Protein AF-A0A5C7QA66-F1 (afdb_monomer_lite)

Sequence (85 aa):
MEPVNSVDPESETLTLDPNELTLGEGEEFEELTGVTVASIKPGAALPVKALTVLVYLIRRRTDPSYSLEDARKVRFAELPQGPKA

Foldseek 3Di:
DDDPPPPPPPLPQQAQDLVPDDPVLQVVLCVQPVDHSVPDDVPDDDDPSSQLSSQQSSVCVVPVPRDSVNSVVDDPVSHRDDDDD

pLDDT: mean 78.38, std 16.77, range [38.44, 94.94]

Structure (mmCIF, N/CA/C/O backbone):
data_AF-A0A5C7QA66-F1
#
_entry.id   AF-A0A5C7QA66-F1
#
loop_
_atom_site.group_PDB
_atom_site.id
_atom_site.type_symbol
_atom_site.label_atom_id
_atom_site.label_alt_id
_atom_site.label_comp_id
_atom_site.label_asym_id
_atom_site.label_entity_id
_atom_site.label_seq_id
_atom_site.pdbx_PDB_ins_code
_atom_site.Cartn_x
_atom_site.Cartn_y
_atom_site.Cartn_z
_atom_site.occupancy
_atom_site.B_iso_or_equiv
_atom_site.auth_seq_id
_atom_site.auth_comp_id
_atom_site.auth_asym_id
_atom_site.auth_atom_id
_atom_site.pdbx_PDB_model_num
ATOM 1 N N . MET A 1 1 ? 8.160 -46.852 -4.686 1.00 51.94 1 MET A N 1
ATOM 2 C CA . MET A 1 1 ? 7.539 -45.820 -3.833 1.00 51.94 1 MET A CA 1
ATOM 3 C C . MET A 1 1 ? 8.288 -44.541 -4.125 1.00 51.94 1 MET A C 1
ATOM 5 O O . MET A 1 1 ? 9.411 -44.385 -3.669 1.00 51.94 1 MET A O 1
ATOM 9 N N . GLU A 1 2 ? 7.743 -43.731 -5.022 1.00 51.12 2 GLU A N 1
ATOM 10 C CA . GLU A 1 2 ? 8.331 -42.444 -5.391 1.00 51.12 2 GLU A CA 1
ATOM 11 C C . GLU A 1 2 ? 7.878 -41.397 -4.364 1.00 51.12 2 GLU A C 1
ATOM 13 O O . GLU A 1 2 ? 6.733 -41.473 -3.904 1.00 51.12 2 GLU A O 1
ATOM 18 N N . PRO A 1 3 ? 8.744 -40.463 -3.940 1.00 59.50 3 PRO A N 1
ATOM 19 C CA . PRO A 1 3 ? 8.331 -39.406 -3.037 1.00 59.50 3 PRO A CA 1
ATOM 20 C C . PRO A 1 3 ? 7.379 -38.470 -3.785 1.00 59.50 3 PRO A C 1
ATOM 22 O O . PRO A 1 3 ? 7.741 -37.862 -4.791 1.00 59.50 3 PRO A O 1
ATOM 25 N N . VAL A 1 4 ? 6.150 -38.371 -3.284 1.00 58.06 4 VAL A N 1
ATOM 26 C CA . VAL A 1 4 ? 5.198 -37.338 -3.682 1.00 58.06 4 VAL A CA 1
ATOM 27 C C . VAL A 1 4 ? 5.811 -35.983 -3.333 1.00 58.06 4 VAL A C 1
ATOM 29 O O . VAL A 1 4 ? 5.913 -35.603 -2.170 1.00 58.06 4 VAL A O 1
ATOM 32 N N . ASN A 1 5 ? 6.300 -35.281 -4.350 1.00 54.66 5 ASN A N 1
ATOM 33 C CA . ASN A 1 5 ? 6.681 -33.886 -4.227 1.00 54.66 5 ASN A CA 1
ATOM 34 C C . ASN A 1 5 ? 5.369 -33.099 -4.136 1.00 54.66 5 ASN A C 1
ATOM 36 O O . ASN A 1 5 ? 4.750 -32.801 -5.157 1.00 54.66 5 ASN A O 1
ATOM 40 N N . SER A 1 6 ? 4.889 -32.880 -2.912 1.00 51.25 6 SER A N 1
ATOM 41 C CA . SER A 1 6 ? 3.739 -32.024 -2.638 1.00 51.25 6 SER A CA 1
ATOM 42 C C . SER A 1 6 ? 4.114 -30.605 -3.038 1.00 51.25 6 SER A C 1
ATOM 44 O O . SER A 1 6 ? 4.789 -29.896 -2.301 1.00 51.25 6 SER A O 1
ATOM 46 N N . VAL A 1 7 ? 3.739 -30.223 -4.252 1.00 55.12 7 VAL A N 1
ATOM 47 C CA . VAL A 1 7 ? 3.728 -28.826 -4.667 1.00 55.12 7 VAL A CA 1
ATOM 48 C C . VAL A 1 7 ? 2.532 -28.216 -3.946 1.00 55.12 7 VAL A C 1
ATOM 50 O O . VAL A 1 7 ? 1.398 -28.565 -4.269 1.00 55.12 7 VAL A O 1
ATOM 53 N N . ASP A 1 8 ? 2.773 -27.403 -2.920 1.00 51.16 8 ASP A N 1
ATOM 54 C CA . ASP A 1 8 ? 1.725 -26.639 -2.242 1.00 51.16 8 ASP A CA 1
ATOM 55 C C . ASP A 1 8 ? 0.948 -25.810 -3.290 1.00 51.16 8 ASP A C 1
ATOM 57 O O . ASP A 1 8 ? 1.543 -24.941 -3.934 1.00 51.16 8 ASP A O 1
ATOM 61 N N . PRO A 1 9 ? -0.356 -26.062 -3.522 1.00 47.62 9 PRO A N 1
ATOM 62 C CA . PRO A 1 9 ? -1.095 -25.421 -4.612 1.00 47.62 9 PRO A CA 1
ATOM 63 C C . PRO A 1 9 ? -1.556 -23.985 -4.310 1.00 47.62 9 PRO A C 1
ATOM 65 O O . PRO A 1 9 ? -2.244 -23.393 -5.134 1.00 47.62 9 PRO A O 1
ATOM 68 N N . GLU A 1 10 ? -1.178 -23.402 -3.170 1.00 48.16 10 GLU A N 1
ATOM 69 C CA . GLU A 1 10 ? -1.698 -22.101 -2.713 1.00 48.16 10 GLU A CA 1
ATOM 70 C C . GLU A 1 10 ? -0.597 -21.104 -2.337 1.00 48.16 10 GLU A C 1
ATOM 72 O O . GLU A 1 10 ? -0.814 -20.176 -1.560 1.00 48.16 10 GLU A O 1
ATOM 77 N N . SER A 1 11 ? 0.601 -21.247 -2.909 1.00 45.41 11 SER A N 1
ATOM 78 C CA . SER A 1 11 ? 1.546 -20.131 -2.923 1.00 45.41 11 SER A CA 1
ATOM 79 C C . SER A 1 11 ? 1.045 -19.118 -3.956 1.00 45.41 11 SER A C 1
ATOM 81 O O . SER A 1 11 ? 1.587 -19.029 -5.055 1.00 45.41 11 SER A O 1
ATOM 83 N N . GLU A 1 12 ? -0.044 -18.407 -3.635 1.00 49.28 12 GLU A N 1
ATOM 84 C CA . GLU A 1 12 ? -0.523 -17.265 -4.411 1.00 49.28 12 GLU A CA 1
ATOM 85 C C . GLU A 1 12 ? 0.659 -16.318 -4.587 1.00 49.28 12 GLU A C 1
ATOM 87 O O . GLU A 1 12 ? 1.082 -15.617 -3.662 1.00 49.28 12 GLU A O 1
ATOM 92 N N . THR A 1 13 ? 1.238 -16.331 -5.783 1.00 51.69 13 THR A N 1
ATOM 93 C CA . THR A 1 13 ? 2.202 -15.332 -6.206 1.00 51.69 13 THR A CA 1
ATOM 94 C C . THR A 1 13 ? 1.427 -14.033 -6.329 1.00 51.69 13 THR A C 1
ATOM 96 O O . THR A 1 13 ? 0.890 -13.715 -7.391 1.00 51.69 13 THR A O 1
ATOM 99 N N . LEU A 1 14 ? 1.323 -13.308 -5.212 1.00 59.88 14 LEU A N 1
ATOM 100 C CA . LEU A 1 14 ? 0.903 -11.913 -5.189 1.00 59.88 14 LEU A CA 1
ATOM 101 C C . LEU A 1 14 ? 1.695 -11.241 -6.301 1.00 59.88 14 LEU A C 1
ATOM 103 O O . LEU A 1 14 ? 2.898 -11.385 -6.276 1.00 59.88 14 LEU A O 1
ATOM 107 N N . THR A 1 15 ? 1.098 -10.606 -7.302 1.00 63.75 15 THR A N 1
ATOM 108 C CA . THR A 1 15 ? 1.873 -9.866 -8.310 1.00 63.75 15 THR A CA 1
ATOM 109 C C . THR A 1 15 ? 1.780 -8.398 -7.937 1.00 63.75 15 THR A C 1
ATOM 111 O O . THR A 1 15 ? 0.688 -7.861 -7.796 1.00 63.75 15 THR A O 1
ATOM 114 N N . LEU A 1 16 ? 2.923 -7.767 -7.662 1.00 69.88 16 LEU A N 1
ATOM 115 C CA . LEU A 1 16 ? 2.975 -6.359 -7.280 1.00 69.88 16 LEU A CA 1
ATOM 116 C C . LEU A 1 16 ? 3.085 -5.515 -8.550 1.00 69.88 16 LEU A C 1
ATOM 118 O O . LEU A 1 16 ? 4.191 -5.141 -8.941 1.00 69.88 16 LEU A O 1
ATOM 122 N N . ASP A 1 17 ? 1.952 -5.233 -9.192 1.00 73.88 17 ASP A 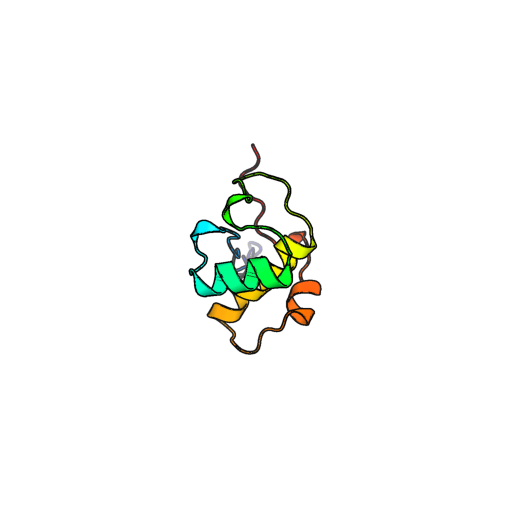N 1
ATOM 123 C CA . ASP A 1 17 ? 1.899 -4.320 -10.332 1.00 73.88 17 ASP A CA 1
ATOM 124 C C . ASP A 1 17 ? 1.142 -3.023 -9.976 1.00 73.88 17 ASP A C 1
ATOM 126 O O . ASP A 1 17 ? -0.040 -3.055 -9.631 1.00 73.88 17 ASP A O 1
ATOM 130 N N . PRO A 1 18 ? 1.803 -1.853 -10.034 1.00 73.56 18 PRO A N 1
ATOM 131 C CA . PRO A 1 18 ? 1.176 -0.576 -9.705 1.00 73.56 18 PRO A CA 1
ATOM 132 C C . PRO A 1 18 ? 0.145 -0.119 -10.751 1.00 73.56 18 PRO A C 1
ATOM 134 O O . PRO A 1 18 ? -0.677 0.737 -10.434 1.00 73.56 18 PRO A O 1
ATOM 137 N N . ASN A 1 19 ? 0.155 -0.659 -11.977 1.00 80.12 19 ASN A N 1
ATOM 138 C CA . ASN A 1 19 ? -0.846 -0.330 -13.000 1.00 80.12 19 ASN A CA 1
ATOM 139 C C . ASN A 1 19 ? -2.170 -1.062 -12.759 1.00 80.12 19 ASN A C 1
ATOM 141 O O . ASN A 1 19 ? -3.189 -0.685 -13.332 1.00 80.12 19 ASN A O 1
ATOM 145 N N . GLU A 1 20 ? -2.170 -2.088 -11.907 1.00 83.88 20 GLU A N 1
ATOM 146 C CA . GLU A 1 20 ? -3.389 -2.766 -11.475 1.00 83.88 20 GLU A CA 1
ATOM 147 C C . GLU A 1 20 ?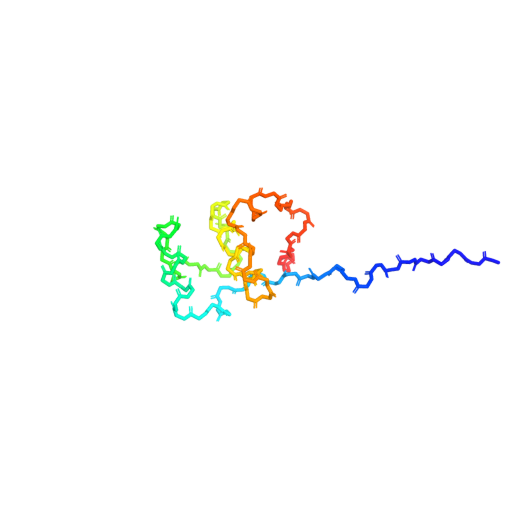 -4.126 -2.005 -10.368 1.00 83.88 20 GLU A C 1
ATOM 149 O O . GLU A 1 20 ? -5.209 -2.430 -9.965 1.00 83.88 20 GLU A O 1
ATOM 154 N N . LEU A 1 21 ? -3.571 -0.904 -9.850 1.00 86.56 21 LEU A N 1
ATOM 155 C CA . LEU A 1 21 ? -4.234 -0.044 -8.869 1.00 86.56 21 LEU A CA 1
ATOM 156 C C . LEU A 1 21 ? -5.389 0.730 -9.513 1.00 86.56 21 LEU A C 1
ATOM 158 O O . LEU A 1 21 ? -5.240 1.364 -10.558 1.00 86.56 21 LEU A O 1
ATOM 162 N N . THR A 1 22 ? -6.549 0.720 -8.860 1.00 91.62 22 THR A N 1
ATOM 163 C CA . THR A 1 22 ? -7.618 1.674 -9.170 1.00 91.62 22 THR A CA 1
ATOM 164 C C . THR A 1 22 ? -7.194 3.088 -8.772 1.00 91.62 22 THR A C 1
ATOM 166 O O . THR A 1 22 ? -6.298 3.269 -7.950 1.00 91.62 22 THR A O 1
ATOM 169 N N . LEU A 1 23 ? -7.860 4.115 -9.312 1.00 91.88 23 LEU A N 1
ATOM 170 C CA . LEU A 1 23 ? -7.545 5.509 -8.970 1.00 91.88 23 LEU A CA 1
ATOM 171 C C . LEU A 1 23 ? -7.633 5.775 -7.459 1.00 91.88 23 LEU A C 1
ATOM 173 O O . LEU A 1 23 ? -6.726 6.390 -6.913 1.00 91.88 23 LEU A O 1
ATOM 177 N N . GLY A 1 24 ? -8.651 5.232 -6.781 1.00 93.94 24 GLY A N 1
ATOM 178 C CA . GLY A 1 24 ? -8.798 5.389 -5.330 1.00 93.94 24 GLY A CA 1
ATOM 179 C C . GLY A 1 24 ? -7.696 4.687 -4.529 1.00 93.94 24 GLY A C 1
ATOM 180 O O . GLY A 1 24 ? -7.229 5.217 -3.527 1.00 93.94 24 GLY A O 1
ATOM 181 N N . GLU A 1 25 ? -7.221 3.525 -4.987 1.00 92.69 25 GLU A N 1
ATOM 182 C CA . GLU A 1 25 ? -6.056 2.864 -4.380 1.00 92.69 25 GLU A CA 1
ATOM 183 C C . GLU A 1 25 ? -4.758 3.620 -4.669 1.00 92.69 25 GLU A C 1
ATOM 185 O O . GLU A 1 25 ? -3.856 3.632 -3.836 1.00 92.69 25 GLU A O 1
ATOM 190 N N . GLY A 1 26 ? -4.667 4.266 -5.832 1.00 92.25 26 GLY A N 1
ATOM 191 C CA .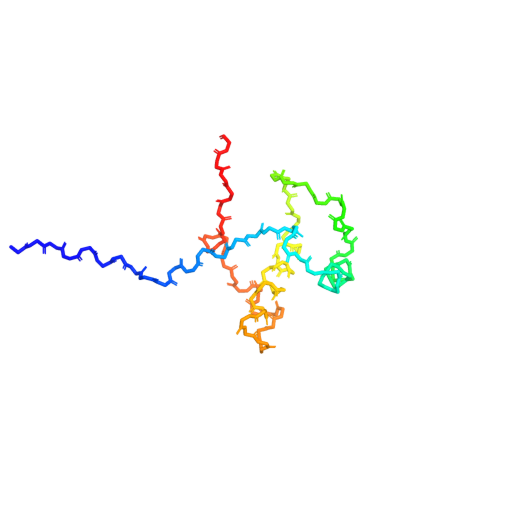 GLY A 1 26 ? -3.581 5.176 -6.160 1.00 92.25 26 GLY A CA 1
ATOM 192 C C . GLY A 1 26 ? -3.540 6.360 -5.197 1.00 92.25 26 GLY A C 1
ATOM 193 O O . GLY A 1 26 ? -2.505 6.605 -4.593 1.00 92.25 26 GLY A O 1
ATOM 194 N N . GLU A 1 27 ? -4.667 7.037 -4.980 1.00 94.62 27 GLU A N 1
ATOM 195 C CA . GLU A 1 27 ? -4.777 8.135 -4.009 1.00 94.62 27 GLU A CA 1
ATOM 196 C C . GLU A 1 27 ? -4.415 7.681 -2.583 1.00 94.62 27 GLU A C 1
ATOM 198 O O . GLU A 1 27 ? -3.602 8.327 -1.919 1.00 94.62 27 GLU A O 1
ATOM 203 N N . GLU A 1 28 ? -4.936 6.532 -2.133 1.00 94.00 28 GLU A N 1
ATOM 204 C CA . GLU A 1 28 ? -4.608 5.955 -0.818 1.00 94.00 28 GLU A CA 1
ATOM 205 C C . GLU A 1 28 ? -3.112 5.602 -0.716 1.00 94.00 28 GLU A C 1
ATOM 207 O O . GLU A 1 28 ? -2.469 5.845 0.310 1.00 94.00 28 GLU A O 1
ATOM 212 N N . PHE A 1 29 ? -2.511 5.089 -1.793 1.00 92.56 29 PHE A N 1
ATOM 213 C CA . PHE A 1 29 ? -1.074 4.842 -1.856 1.00 92.56 29 PHE A CA 1
ATOM 214 C C .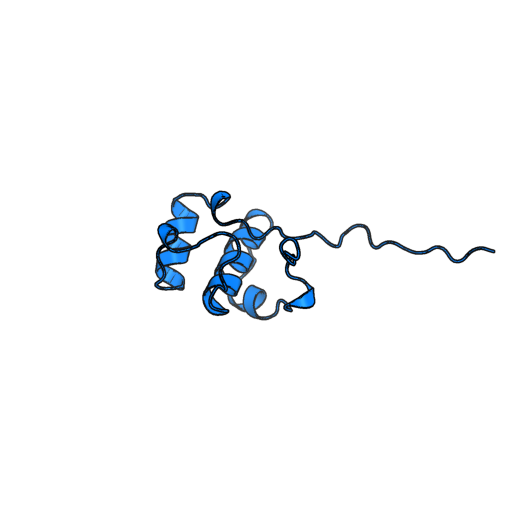 PHE A 1 29 ? -0.267 6.134 -1.685 1.00 92.56 29 PHE A C 1
ATOM 216 O O . PHE A 1 29 ? 0.688 6.157 -0.899 1.00 92.56 29 PHE A O 1
ATOM 223 N N . GLU A 1 30 ? -0.625 7.205 -2.396 1.00 94.25 30 GLU A N 1
ATOM 224 C CA . GLU A 1 30 ? 0.080 8.488 -2.308 1.00 94.25 30 GLU A CA 1
ATOM 225 C C . GLU A 1 30 ? -0.041 9.091 -0.908 1.00 94.25 30 GLU A C 1
ATOM 227 O O . GLU A 1 30 ? 0.962 9.541 -0.352 1.00 94.25 30 GLU A O 1
ATOM 232 N N . GLU A 1 31 ? -1.225 9.024 -0.295 1.00 94.94 31 GLU A N 1
ATOM 233 C CA . GLU A 1 31 ? -1.462 9.515 1.064 1.00 94.94 31 GLU A CA 1
ATOM 234 C C . GLU A 1 31 ? -0.620 8.752 2.099 1.00 94.94 31 GLU A C 1
ATOM 236 O O . GLU A 1 31 ? 0.066 9.348 2.937 1.00 94.94 31 GLU A O 1
ATOM 241 N N . LEU A 1 32 ? -0.610 7.418 2.023 1.00 93.69 32 LEU A N 1
ATOM 242 C CA . LEU A 1 32 ? 0.094 6.583 2.994 1.00 93.69 32 LEU A CA 1
ATOM 243 C C . LEU A 1 32 ? 1.611 6.639 2.822 1.00 93.69 32 LEU A C 1
ATOM 245 O O . LEU A 1 32 ? 2.356 6.559 3.807 1.00 93.69 32 LEU A O 1
ATOM 249 N N . THR A 1 33 ? 2.103 6.748 1.588 1.00 92.19 33 THR A N 1
ATOM 250 C CA . THR A 1 33 ? 3.540 6.672 1.293 1.00 92.19 33 THR A CA 1
ATOM 251 C C . THR A 1 33 ? 4.208 8.037 1.188 1.00 92.19 33 THR A C 1
ATOM 253 O O . THR A 1 33 ? 5.367 8.149 1.597 1.00 92.19 33 THR A O 1
ATOM 256 N N . GLY A 1 34 ? 3.489 9.057 0.715 1.00 91.75 34 GLY A N 1
ATOM 257 C CA . GLY A 1 34 ? 4.022 10.356 0.301 1.00 91.75 34 GLY A CA 1
ATOM 258 C C . GLY A 1 34 ? 4.688 10.338 -1.082 1.00 91.75 34 GLY A C 1
ATOM 259 O O . GLY A 1 34 ? 5.385 11.289 -1.430 1.00 91.75 34 GLY A O 1
ATOM 260 N N . VAL A 1 35 ? 4.541 9.251 -1.847 1.00 89.06 35 VAL A N 1
ATOM 261 C CA . VAL A 1 35 ? 5.153 9.064 -3.169 1.00 89.06 35 VAL A CA 1
ATOM 262 C C . VAL A 1 35 ? 4.060 9.032 -4.224 1.00 89.06 35 VAL A C 1
ATOM 264 O O . VAL A 1 35 ? 3.134 8.241 -4.112 1.00 89.06 35 VAL A O 1
ATOM 267 N N . THR A 1 36 ? 4.205 9.832 -5.279 1.00 89.38 36 THR A N 1
ATOM 268 C CA . THR A 1 36 ? 3.274 9.824 -6.413 1.00 89.38 36 THR A CA 1
ATOM 269 C C . THR A 1 36 ? 3.335 8.492 -7.161 1.00 89.38 36 THR A C 1
ATOM 271 O O . THR A 1 36 ? 4.430 8.039 -7.509 1.00 89.38 36 THR A O 1
ATOM 274 N N . VAL A 1 37 ? 2.185 7.905 -7.504 1.00 83.75 37 VAL A N 1
ATOM 275 C CA . VAL A 1 37 ? 2.104 6.647 -8.275 1.00 83.75 37 VAL A CA 1
ATOM 276 C C . VAL A 1 37 ? 2.823 6.787 -9.618 1.00 83.75 37 VAL A C 1
ATOM 278 O O . VAL A 1 37 ? 3.555 5.892 -10.032 1.00 83.75 37 VAL A O 1
ATOM 281 N N . ALA A 1 38 ? 2.738 7.961 -10.249 1.00 84.12 38 ALA A N 1
ATOM 282 C CA . ALA A 1 38 ? 3.447 8.281 -11.491 1.00 84.12 38 ALA A CA 1
ATOM 283 C C . ALA A 1 38 ? 4.988 8.228 -11.383 1.00 84.12 38 ALA A C 1
ATOM 285 O O . ALA A 1 38 ? 5.679 8.172 -12.400 1.00 84.12 38 ALA A O 1
ATOM 286 N N . SER A 1 39 ? 5.546 8.263 -10.168 1.00 82.88 39 SER A N 1
ATOM 287 C CA . SER A 1 39 ? 6.994 8.138 -9.939 1.00 82.88 39 SER A CA 1
ATOM 288 C C . SER A 1 39 ? 7.457 6.684 -9.834 1.00 82.88 39 SER A C 1
ATOM 290 O O . SER A 1 39 ? 8.664 6.425 -9.853 1.00 82.88 39 SER A O 1
ATOM 292 N N . ILE A 1 40 ? 6.527 5.730 -9.736 1.00 78.19 40 ILE A N 1
ATOM 293 C CA . ILE A 1 40 ? 6.840 4.305 -9.699 1.00 78.19 40 ILE A CA 1
ATOM 294 C C . ILE A 1 40 ? 7.183 3.847 -11.111 1.00 78.19 40 ILE A C 1
ATOM 296 O O . ILE A 1 40 ? 6.364 3.899 -12.025 1.00 78.19 40 ILE A O 1
ATOM 300 N N . LYS A 1 41 ? 8.415 3.373 -11.289 1.00 76.31 41 LYS A N 1
ATOM 301 C CA . LYS A 1 41 ? 8.857 2.762 -12.542 1.00 76.31 41 LYS A CA 1
ATOM 302 C C . LYS A 1 41 ? 8.933 1.244 -12.377 1.00 76.31 41 LYS A C 1
ATOM 304 O O . LYS A 1 41 ? 9.444 0.789 -11.350 1.00 76.31 41 LYS A O 1
ATOM 309 N N . PRO A 1 42 ? 8.506 0.461 -13.382 1.00 69.31 42 PRO A N 1
ATOM 310 C CA . PRO A 1 42 ? 8.737 -0.979 -13.396 1.00 69.31 42 PRO A CA 1
ATOM 311 C C . PRO A 1 42 ? 10.227 -1.283 -13.195 1.00 69.31 42 PRO A C 1
ATOM 313 O O . PRO A 1 42 ? 11.080 -0.678 -13.845 1.00 69.31 42 PRO A O 1
ATOM 316 N N . GLY A 1 43 ? 10.548 -2.184 -12.264 1.00 66.75 43 GLY A N 1
ATOM 317 C CA . GLY A 1 43 ? 11.930 -2.569 -11.952 1.00 66.75 43 GLY A CA 1
ATOM 318 C C . GLY A 1 43 ? 12.734 -1.558 -11.122 1.00 66.75 43 GLY A C 1
ATOM 319 O O . GLY A 1 43 ? 13.897 -1.820 -10.819 1.00 66.75 43 GLY A O 1
ATOM 320 N N . ALA A 1 44 ? 12.153 -0.423 -10.719 1.00 71.06 44 ALA A N 1
ATOM 321 C CA . ALA A 1 44 ? 12.802 0.474 -9.769 1.00 71.06 44 ALA A CA 1
ATOM 322 C C . ALA A 1 44 ? 12.724 -0.081 -8.340 1.00 71.06 44 ALA A C 1
ATOM 324 O O . ALA A 1 44 ? 11.723 -0.670 -7.932 1.00 71.06 44 ALA A O 1
ATOM 325 N N . ALA A 1 45 ? 13.777 0.156 -7.556 1.00 74.50 45 ALA A N 1
ATOM 326 C CA . ALA A 1 45 ? 13.766 -0.150 -6.133 1.00 74.50 45 ALA A CA 1
ATOM 327 C C . ALA A 1 45 ? 12.761 0.768 -5.422 1.00 74.50 45 ALA A C 1
ATOM 329 O O . ALA A 1 45 ? 12.979 1.975 -5.304 1.00 74.50 45 ALA A O 1
ATOM 330 N N . LEU A 1 46 ? 11.654 0.192 -4.959 1.00 81.31 46 LEU A N 1
ATOM 331 C CA . LEU A 1 46 ? 10.665 0.906 -4.163 1.00 81.31 46 LEU A CA 1
ATOM 332 C C . LEU A 1 46 ? 11.094 0.964 -2.692 1.00 81.31 46 LEU A C 1
ATOM 334 O O . LEU A 1 46 ? 11.660 -0.004 -2.175 1.00 81.31 46 LEU A O 1
ATOM 338 N N . PRO A 1 47 ? 10.796 2.066 -1.978 1.00 87.19 47 PRO A N 1
ATOM 339 C CA . PRO A 1 47 ? 10.942 2.100 -0.531 1.00 87.19 47 PRO A CA 1
ATOM 340 C C . PRO A 1 47 ? 10.147 0.961 0.115 1.00 87.19 47 PRO A C 1
ATOM 342 O O . PRO A 1 47 ? 9.026 0.673 -0.301 1.00 87.19 47 PRO A O 1
ATOM 345 N N . VAL A 1 48 ? 1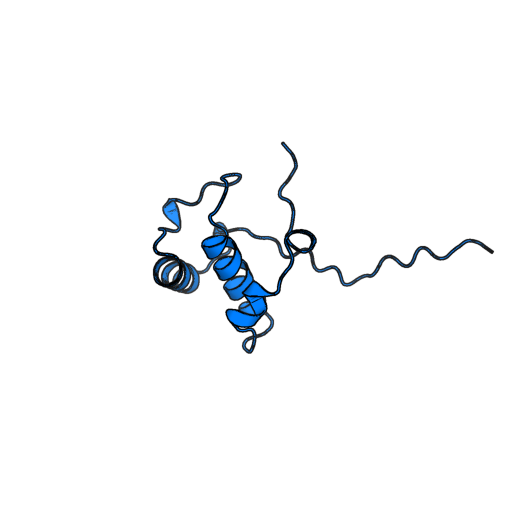0.668 0.367 1.192 1.00 88.94 48 VAL A N 1
ATOM 346 C CA . VAL A 1 48 ? 9.973 -0.716 1.920 1.00 88.94 48 VAL A CA 1
ATOM 347 C C . VAL A 1 48 ? 8.561 -0.294 2.337 1.00 88.94 48 VAL A C 1
ATOM 349 O O . VAL A 1 48 ? 7.625 -1.073 2.217 1.00 88.94 48 VAL A O 1
ATOM 352 N N . LYS A 1 49 ? 8.383 0.975 2.724 1.00 91.00 49 LYS A N 1
ATOM 353 C CA . LYS A 1 49 ? 7.071 1.555 3.038 1.00 91.00 49 LYS A CA 1
ATOM 354 C C . LYS A 1 49 ? 6.089 1.469 1.860 1.00 91.00 49 LYS A C 1
ATOM 356 O O . LYS A 1 49 ? 4.931 1.135 2.075 1.00 91.00 49 LYS A O 1
ATOM 361 N N . ALA A 1 50 ? 6.547 1.740 0.638 1.00 89.62 50 ALA A N 1
ATOM 362 C CA . ALA A 1 50 ? 5.723 1.629 -0.563 1.00 89.62 50 ALA A CA 1
ATOM 363 C C . ALA A 1 50 ? 5.344 0.171 -0.843 1.00 89.62 50 ALA A C 1
ATOM 365 O O . ALA A 1 50 ? 4.179 -0.112 -1.094 1.00 89.62 50 ALA A O 1
ATOM 366 N N . LEU A 1 51 ? 6.292 -0.761 -0.705 1.00 88.25 51 LEU A N 1
ATOM 367 C CA . LEU A 1 51 ? 6.006 -2.194 -0.829 1.00 88.25 51 LEU A CA 1
ATOM 368 C C . LEU A 1 51 ? 4.966 -2.660 0.199 1.00 88.25 51 LEU A C 1
ATOM 370 O O . LEU A 1 51 ? 4.032 -3.363 -0.162 1.00 88.25 51 LEU A O 1
ATOM 374 N N . THR A 1 52 ? 5.077 -2.228 1.459 1.00 92.25 52 THR A N 1
ATOM 375 C CA . THR A 1 52 ? 4.088 -2.547 2.501 1.00 92.25 52 THR A CA 1
ATOM 376 C C . THR A 1 52 ? 2.690 -2.058 2.127 1.00 92.25 52 TH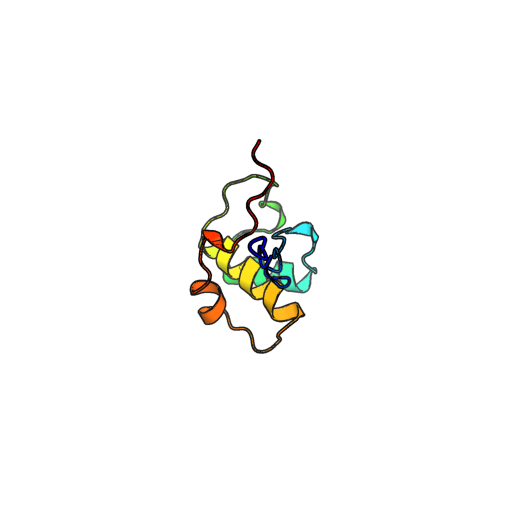R A C 1
ATOM 378 O O . THR A 1 52 ? 1.724 -2.798 2.293 1.00 92.25 52 THR A O 1
ATOM 381 N N . VAL A 1 53 ? 2.569 -0.830 1.615 1.00 93.12 53 VAL A N 1
ATOM 382 C CA . VAL A 1 53 ? 1.270 -0.275 1.211 1.00 93.12 53 VAL A CA 1
ATOM 383 C C . VAL A 1 53 ? 0.711 -1.008 -0.009 1.00 93.12 53 VAL A C 1
ATOM 385 O O . VAL A 1 53 ? -0.467 -1.340 -0.008 1.00 93.12 53 VAL A O 1
ATOM 388 N N . LEU A 1 54 ? 1.539 -1.351 -1.000 1.00 89.25 54 LEU A N 1
ATOM 389 C CA . LEU A 1 54 ? 1.098 -2.152 -2.151 1.00 89.25 54 LEU A CA 1
ATOM 390 C C . LEU A 1 54 ? 0.568 -3.524 -1.724 1.00 89.25 54 LEU A C 1
ATOM 392 O O . LEU A 1 54 ? -0.503 -3.932 -2.160 1.00 89.25 54 LEU A O 1
ATOM 396 N N . VAL A 1 55 ? 1.283 -4.217 -0.836 1.00 90.31 55 VAL A N 1
ATOM 397 C CA . VAL A 1 55 ? 0.843 -5.510 -0.292 1.00 90.31 55 VAL A CA 1
ATOM 398 C C . VAL A 1 55 ? -0.493 -5.372 0.430 1.00 90.31 55 VAL A C 1
ATOM 400 O O . VAL A 1 55 ? -1.387 -6.186 0.209 1.00 90.31 55 VAL A O 1
ATOM 403 N N . TYR A 1 56 ? -0.635 -4.339 1.264 1.00 93.12 56 TYR A N 1
ATOM 404 C CA . TYR A 1 56 ? -1.885 -4.028 1.952 1.00 93.12 56 TYR A CA 1
ATOM 405 C C . TYR A 1 56 ? -3.040 -3.820 0.966 1.00 93.12 56 TYR A C 1
ATOM 407 O O . TYR A 1 56 ? -4.052 -4.505 1.086 1.00 93.12 56 TYR A O 1
ATOM 415 N N . LEU A 1 57 ? -2.871 -2.943 -0.028 1.00 91.44 57 LEU A N 1
ATOM 416 C CA . LEU A 1 57 ? -3.906 -2.629 -1.017 1.00 91.44 57 LEU A CA 1
ATOM 417 C C . LEU A 1 57 ? -4.329 -3.874 -1.801 1.00 91.44 57 LEU A C 1
ATOM 419 O O . LEU A 1 57 ? -5.516 -4.170 -1.893 1.00 91.44 57 LEU A O 1
ATOM 423 N N . ILE A 1 58 ? -3.364 -4.656 -2.293 1.00 88.88 58 ILE A N 1
ATOM 424 C CA . ILE A 1 58 ? -3.655 -5.839 -3.110 1.00 88.88 58 ILE A CA 1
ATOM 425 C C . ILE A 1 58 ? -4.344 -6.927 -2.280 1.00 88.88 58 ILE A C 1
ATOM 427 O O . ILE A 1 58 ? -5.350 -7.477 -2.723 1.00 88.88 58 ILE A O 1
ATOM 431 N N . ARG A 1 59 ? -3.858 -7.225 -1.066 1.00 89.12 59 ARG A N 1
ATOM 432 C CA . ARG A 1 59 ? -4.484 -8.232 -0.187 1.00 89.12 59 ARG A CA 1
ATOM 433 C C . ARG A 1 59 ? -5.871 -7.802 0.281 1.00 89.12 59 ARG A C 1
ATOM 435 O O . ARG A 1 59 ? -6.758 -8.642 0.382 1.00 89.12 59 ARG A O 1
ATOM 442 N N . ARG A 1 60 ? -6.095 -6.502 0.490 1.00 91.81 60 ARG A N 1
ATOM 443 C CA . ARG A 1 60 ? -7.400 -5.972 0.900 1.00 91.81 60 ARG A CA 1
ATOM 444 C C . ARG A 1 60 ? -8.500 -6.186 -0.147 1.00 91.81 60 ARG A C 1
ATOM 446 O O . ARG A 1 60 ? -9.675 -6.225 0.211 1.00 91.81 60 ARG A O 1
ATOM 453 N N . ARG A 1 61 ? -8.141 -6.366 -1.427 1.00 88.69 61 ARG A N 1
ATOM 454 C CA . ARG A 1 61 ? -9.101 -6.683 -2.504 1.00 88.69 61 ARG A CA 1
ATOM 455 C C . ARG A 1 61 ? -9.803 -8.019 -2.286 1.00 88.69 61 ARG A C 1
ATOM 457 O O . ARG A 1 61 ? -10.980 -8.139 -2.617 1.00 88.69 61 ARG A O 1
ATOM 464 N N . THR A 1 62 ? -9.081 -9.010 -1.769 1.00 86.44 62 THR A N 1
ATOM 465 C CA . THR A 1 62 ? -9.602 -10.360 -1.517 1.00 86.44 62 THR A CA 1
ATOM 466 C C . THR A 1 62 ? -9.979 -10.567 -0.052 1.00 86.44 62 THR A C 1
ATOM 468 O O . THR A 1 62 ? -10.899 -11.334 0.224 1.00 86.44 62 THR A O 1
ATOM 471 N N . ASP A 1 63 ? -9.348 -9.836 0.871 1.00 88.38 63 ASP A N 1
ATOM 472 C CA . ASP A 1 63 ? -9.661 -9.838 2.300 1.00 88.38 63 ASP A CA 1
ATOM 473 C C . ASP A 1 63 ? -9.836 -8.406 2.848 1.00 88.38 63 ASP A C 1
ATOM 475 O O . ASP A 1 63 ? -8.869 -7.774 3.273 1.00 88.38 63 ASP A O 1
ATOM 479 N N . PRO A 1 64 ? -11.068 -7.863 2.898 1.00 89.81 64 PRO A N 1
ATOM 480 C CA . PRO A 1 64 ? -11.322 -6.495 3.363 1.00 89.81 64 PRO A CA 1
ATOM 481 C C . PRO A 1 64 ? -10.894 -6.216 4.812 1.00 89.81 64 PRO A C 1
ATOM 483 O O . PRO A 1 64 ? -10.791 -5.050 5.200 1.00 89.81 64 PRO A O 1
ATOM 486 N N . SER A 1 65 ? -10.693 -7.264 5.620 1.00 93.31 65 SER A N 1
ATOM 487 C CA . SER A 1 65 ? -10.204 -7.181 7.000 1.00 93.31 65 SER A CA 1
ATOM 488 C C . SER A 1 65 ? -8.680 -7.078 7.107 1.00 93.31 65 SER A C 1
ATOM 490 O O . SER A 1 65 ? -8.179 -6.786 8.194 1.00 93.31 65 SER A O 1
ATOM 492 N N . TYR A 1 66 ? -7.949 -7.272 6.006 1.00 92.75 66 TYR A N 1
ATOM 493 C CA . TYR A 1 66 ? -6.497 -7.200 5.981 1.00 92.75 66 TYR A CA 1
ATOM 494 C C . TYR A 1 66 ? -6.017 -5.801 6.366 1.00 92.75 66 TYR A C 1
ATOM 496 O O . TYR A 1 66 ? -6.414 -4.803 5.761 1.00 92.75 66 TYR A O 1
ATOM 504 N N . SER A 1 67 ? -5.151 -5.715 7.377 1.00 94.56 67 SER A N 1
ATOM 505 C CA . SER A 1 67 ? -4.682 -4.436 7.907 1.00 94.56 67 SER A CA 1
ATOM 506 C C . SER A 1 67 ? -3.279 -4.071 7.415 1.00 94.56 67 SER A C 1
ATOM 508 O O . SER A 1 67 ? -2.481 -4.916 7.000 1.00 94.56 67 SER A O 1
ATOM 510 N N . LEU A 1 68 ? -2.926 -2.789 7.531 1.00 93.56 68 LEU A N 1
ATOM 511 C CA . LEU A 1 68 ? -1.562 -2.325 7.265 1.00 93.56 68 LEU A CA 1
ATOM 512 C C . LEU A 1 68 ? -0.534 -2.987 8.207 1.00 93.56 68 LEU A C 1
ATOM 514 O O . LEU A 1 68 ? 0.626 -3.171 7.838 1.00 93.56 68 LEU A O 1
ATOM 518 N N . GLU A 1 69 ? -0.938 -3.346 9.428 1.00 94.44 69 GLU A N 1
ATOM 519 C CA . GLU A 1 69 ? -0.076 -4.066 10.370 1.00 94.44 69 GLU A CA 1
ATOM 520 C C . GLU A 1 69 ? 0.191 -5.503 9.923 1.00 94.44 69 GLU A C 1
ATOM 522 O O . GLU A 1 69 ? 1.297 -6.004 10.130 1.00 94.44 69 GLU A O 1
ATOM 527 N N . ASP A 1 70 ? -0.771 -6.151 9.268 1.00 92.75 70 ASP A N 1
ATOM 528 C CA . ASP A 1 70 ? -0.576 -7.482 8.693 1.00 92.75 70 ASP A CA 1
ATOM 529 C C . ASP A 1 70 ? 0.366 -7.437 7.491 1.00 92.75 70 ASP A C 1
ATOM 531 O O . ASP A 1 70 ? 1.267 -8.271 7.392 1.00 92.75 70 ASP A O 1
ATOM 535 N N . ALA A 1 71 ? 0.270 -6.393 6.662 1.00 92.19 71 ALA A N 1
ATOM 536 C CA . ALA A 1 71 ? 1.195 -6.179 5.549 1.00 92.19 71 ALA A CA 1
ATOM 537 C C . ALA A 1 71 ? 2.663 -6.064 6.000 1.00 92.19 71 ALA A C 1
ATOM 539 O O . ALA A 1 71 ? 3.569 -6.516 5.303 1.00 92.19 71 ALA A O 1
ATOM 540 N N . ARG A 1 72 ? 2.924 -5.502 7.189 1.00 92.25 72 ARG A N 1
ATOM 541 C CA . ARG A 1 72 ? 4.285 -5.388 7.756 1.00 92.25 72 ARG A CA 1
ATOM 542 C C . ARG A 1 72 ? 4.884 -6.722 8.199 1.00 92.25 72 ARG A C 1
ATOM 544 O O . ARG A 1 72 ? 6.092 -6.794 8.410 1.00 92.25 72 ARG A O 1
ATOM 551 N N . LYS A 1 73 ? 4.058 -7.755 8.378 1.00 93.06 73 LYS A N 1
ATOM 552 C CA . LYS A 1 73 ? 4.499 -9.096 8.789 1.00 93.06 73 LYS A CA 1
ATOM 553 C C . LYS A 1 73 ? 4.913 -9.957 7.593 1.00 93.06 73 LYS A C 1
ATOM 555 O O . LYS A 1 73 ? 5.539 -10.995 7.800 1.00 93.06 73 LYS A O 1
ATOM 560 N N . VAL A 1 74 ? 4.589 -9.528 6.370 1.00 88.50 74 VAL A N 1
ATOM 561 C CA . VAL A 1 74 ? 4.934 -10.237 5.132 1.00 88.50 74 VAL A CA 1
ATOM 562 C C . VAL A 1 74 ? 6.444 -10.237 4.930 1.00 88.50 74 VAL A C 1
ATOM 564 O O . VAL A 1 74 ? 7.107 -9.200 5.016 1.00 88.50 74 VAL A O 1
ATOM 567 N N . ARG A 1 75 ? 7.010 -11.415 4.660 1.00 87.06 75 ARG A N 1
ATOM 568 C CA . ARG A 1 75 ? 8.446 -11.567 4.418 1.00 87.06 75 ARG A CA 1
ATOM 569 C C . ARG A 1 75 ? 8.768 -11.243 2.966 1.00 87.06 75 ARG A C 1
ATOM 571 O O . ARG A 1 75 ? 8.023 -11.584 2.057 1.00 87.06 75 ARG A O 1
ATOM 578 N N . PHE A 1 76 ? 9.960 -10.700 2.720 1.00 81.69 76 PHE A N 1
ATOM 579 C CA . PHE A 1 76 ? 10.448 -10.454 1.355 1.00 81.69 76 PHE A CA 1
ATOM 580 C C . PHE A 1 76 ? 10.493 -11.715 0.478 1.00 81.69 76 PHE A C 1
ATOM 582 O O . PHE A 1 76 ? 10.357 -11.610 -0.734 1.00 81.69 76 PHE A O 1
ATOM 589 N N . ALA A 1 77 ? 10.674 -12.893 1.083 1.00 81.44 77 ALA A N 1
ATOM 590 C CA . ALA A 1 77 ? 10.653 -14.173 0.375 1.00 81.44 77 ALA A CA 1
ATOM 591 C C . ALA A 1 77 ? 9.255 -14.568 -0.138 1.00 81.44 77 ALA A C 1
ATOM 593 O O . ALA A 1 77 ? 9.156 -15.411 -1.019 1.00 81.44 77 ALA A O 1
ATOM 594 N N . GLU A 1 78 ? 8.195 -13.971 0.414 1.00 76.50 78 GLU A N 1
ATOM 595 C CA . GLU A 1 78 ? 6.800 -14.195 0.015 1.00 76.50 78 GLU A CA 1
ATOM 596 C C . GLU A 1 78 ? 6.337 -13.179 -1.040 1.00 76.50 78 GLU A C 1
ATOM 598 O O . GLU A 1 78 ? 5.259 -13.324 -1.611 1.00 76.50 78 GLU A O 1
ATOM 603 N N . LEU A 1 79 ? 7.140 -12.139 -1.302 1.00 72.50 79 LEU A N 1
ATOM 604 C CA . LEU A 1 79 ? 6.853 -11.184 -2.362 1.00 72.50 79 LEU A CA 1
ATOM 605 C C . LEU A 1 79 ? 7.268 -11.768 -3.715 1.00 72.50 79 LEU A C 1
ATOM 607 O O . LEU A 1 79 ? 8.331 -12.390 -3.816 1.00 72.50 79 LEU A O 1
ATOM 611 N N . PRO A 1 80 ? 6.483 -11.514 -4.773 1.00 64.44 80 PRO A N 1
ATOM 612 C CA . PRO A 1 80 ? 6.877 -11.866 -6.127 1.00 64.44 80 PRO A CA 1
ATOM 613 C C . PRO A 1 80 ? 8.203 -11.181 -6.436 1.00 64.44 80 PRO A C 1
ATOM 615 O O . PRO A 1 80 ? 8.330 -9.955 -6.434 1.00 64.44 80 PRO A O 1
ATOM 618 N N . GLN A 1 81 ? 9.221 -11.975 -6.715 1.00 59.19 81 GLN A N 1
ATOM 619 C CA . GLN A 1 81 ? 10.417 -11.442 -7.339 1.00 59.19 81 GLN A CA 1
ATOM 620 C C . GLN A 1 81 ? 10.017 -11.140 -8.789 1.00 59.19 81 GLN A C 1
ATOM 622 O O . GLN A 1 81 ? 9.677 -12.059 -9.534 1.00 59.19 81 GLN A O 1
ATOM 627 N N . GLY A 1 82 ? 10.011 -9.861 -9.185 1.00 51.75 82 GLY A N 1
ATOM 628 C CA . GLY A 1 82 ? 9.908 -9.498 -10.601 1.00 51.75 82 GLY A CA 1
ATOM 629 C C . GLY A 1 82 ? 10.980 -10.235 -11.420 1.00 51.75 82 GLY A C 1
ATOM 630 O O . GLY A 1 82 ? 11.970 -10.699 -10.839 1.00 51.75 82 GLY A O 1
ATOM 631 N N . PRO A 1 83 ? 10.805 -10.389 -12.745 1.00 42.34 83 PRO A N 1
ATOM 632 C CA . PRO A 1 83 ? 11.739 -11.155 -13.561 1.00 42.34 83 PRO A CA 1
ATOM 633 C C . PRO A 1 83 ? 13.167 -10.666 -13.314 1.00 42.34 83 PRO A C 1
ATOM 635 O O . PRO A 1 83 ? 13.451 -9.469 -13.392 1.00 42.34 83 PRO A O 1
ATOM 638 N N . LYS A 1 84 ? 14.051 -11.605 -12.963 1.00 38.84 84 LYS A N 1
ATOM 639 C CA . LYS A 1 84 ? 15.487 -11.355 -12.855 1.00 38.84 84 LYS A CA 1
ATOM 640 C C . LYS A 1 84 ? 15.945 -10.861 -14.229 1.00 38.84 84 LYS A C 1
ATOM 642 O O . LYS A 1 84 ? 15.833 -11.614 -15.196 1.00 38.84 84 LYS A O 1
ATOM 647 N N . ALA A 1 85 ? 16.351 -9.595 -14.304 1.00 38.44 85 ALA A N 1
ATOM 648 C CA . ALA A 1 85 ? 17.011 -9.041 -15.481 1.00 38.44 85 ALA A CA 1
ATOM 649 C C . ALA A 1 85 ? 18.285 -9.832 -15.814 1.00 38.44 85 ALA A C 1
ATOM 651 O O . ALA A 1 85 ? 18.925 -10.344 -14.860 1.00 38.44 85 ALA A O 1
#

Radius of gyration: 15.08 Å; chains: 1; bounding box: 28×56×26 Å

Secondary structure (DSSP, 8-state):
--------TT-------GGG--HHHHHHHHHHHS--GGG--TT----HHHHHHHHHHHHHHH-TT--HHHHTT--GGGS------